Protein 1SJY (pdb70)

Foldseek 3Di:
DPDDDDDDDAPWEKEAEQEAEPQLWTKWFFWPDPVDGGFIETQMGTDPVPHDRVVRHQVSNCQFWVFRKDFDAWQDWDWDADPVGHIYIYTYTYIYTDPDDDTDGDDDNTTNGMDTGGLAVVVVCVVVVRHVDCVSLVSSQVNCVVVVHDGRDD

CATH classification: 3.90.79.10

Structure (mmCIF, N/CA/C/O backbone):
data_1SJY
#
_entry.id   1SJY
#
_cell.length_a   53.210
_cell.length_b   53.210
_cell.length_c   122.516
_cell.angle_alpha   90.00
_cell.angle_beta   90.00
_cell.angle_gamma   90.00
#
_symmetry.space_group_name_H-M   'P 41 21 2'
#
loop_
_entity.id
_entity.type
_entity.pdbx_description
1 polymer 'MutT/nudix family protein'
2 water water
#
loop_
_atom_site.group_PDB
_atom_site.id
_atom_site.type_symbol
_atom_site.label_atom_id
_atom_site.label_alt_id
_atom_site.label_comp_id
_atom_site.label_asym_id
_atom_site.label_entity_id
_atom_site.label_seq_id
_atom_site.pdbx_PDB_ins_code
_atom_site.Cartn_x
_atom_site.Cartn_y
_atom_site.Cartn_z
_atom_site.occupancy
_atom_site.B_iso_or_equiv
_atom_site.auth_seq_id
_atom_site.auth_comp_id
_atom_site.auth_asym_id
_atom_site.auth_atom_id
_atom_site.pdbx_PDB_model_num
ATOM 1 N N . GLU A 1 2 ? -3.648 -20.165 38.073 1.00 38.65 2 GLU A N 1
ATOM 2 C CA . GLU A 1 2 ? -2.199 -19.816 38.074 1.00 37.65 2 GLU A CA 1
ATOM 3 C C . GLU A 1 2 ? -1.507 -20.483 39.264 1.00 36.64 2 GLU A C 1
ATOM 4 O O . GLU A 1 2 ? -0.495 -19.992 39.763 1.00 37.07 2 GLU A O 1
ATOM 10 N N . HIS A 1 3 ? -2.061 -21.604 39.721 1.00 34.19 3 HIS A N 1
ATOM 11 C CA . HIS A 1 3 ? -1.479 -22.326 40.847 1.00 31.41 3 HIS A CA 1
ATOM 12 C C . HIS A 1 3 ? -0.309 -23.195 40.396 1.00 28.88 3 HIS A C 1
ATOM 13 O O . HIS A 1 3 ? 0.299 -23.903 41.198 1.00 27.93 3 HIS A O 1
ATOM 20 N N . ASP A 1 4 ? -0.002 -23.136 39.102 1.00 26.70 4 ASP A N 1
ATOM 21 C CA . ASP A 1 4 ? 1.112 -23.894 38.542 1.00 24.83 4 ASP A CA 1
ATOM 22 C C . ASP A 1 4 ? 2.392 -23.175 38.951 1.00 22.70 4 ASP A C 1
A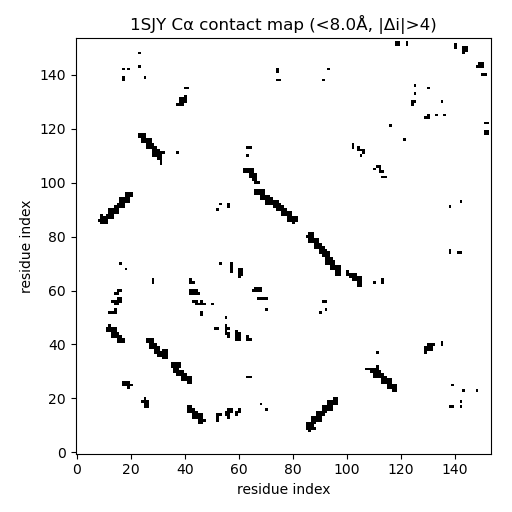TOM 23 O O . ASP A 1 4 ? 2.547 -21.980 38.701 1.00 22.02 4 ASP A O 1
ATOM 28 N N . GLU A 1 5 ? 3.306 -23.899 39.586 1.00 20.41 5 GLU A N 1
ATOM 29 C CA . GLU A 1 5 ? 4.551 -23.301 40.041 1.00 19.18 5 GLU A CA 1
ATOM 30 C C . GLU A 1 5 ? 5.460 -22.805 38.925 1.00 17.14 5 GLU A C 1
ATOM 31 O O . GLU A 1 5 ? 5.561 -23.409 37.857 1.00 16.14 5 GLU A O 1
ATOM 37 N N . ARG A 1 6 ? 6.113 -21.681 39.189 1.00 15.31 6 ARG A N 1
ATOM 38 C CA . ARG A 1 6 ? 7.060 -21.095 38.254 1.00 15.16 6 ARG A CA 1
ATOM 39 C C . ARG A 1 6 ? 8.066 -20.317 39.086 1.00 14.64 6 ARG A C 1
ATOM 40 O O . ARG A 1 6 ? 7.768 -19.901 40.206 1.00 16.26 6 ARG A O 1
ATOM 48 N N . THR A 1 7 ? 9.271 -20.152 38.559 1.00 11.55 7 THR A N 1
ATOM 49 C CA . THR A 1 7 ? 10.292 -19.407 39.275 1.00 12.10 7 THR A CA 1
ATOM 50 C C . THR A 1 7 ? 10.265 -17.965 38.804 1.00 11.43 7 THR A C 1
ATOM 51 O O . THR A 1 7 ? 9.639 -17.636 37.794 1.00 12.07 7 THR A O 1
ATOM 55 N N . HIS A 1 8 ? 10.944 -17.102 39.544 1.00 10.69 8 HIS A N 1
ATOM 56 C CA . HIS A 1 8 ? 11.014 -15.687 39.217 1.00 10.12 8 HIS A CA 1
ATOM 57 C C . HIS A 1 8 ? 12.215 -15.444 38.308 1.00 11.10 8 HIS A C 1
ATOM 58 O O . HIS A 1 8 ? 13.283 -16.023 38.507 1.00 10.60 8 HIS A O 1
ATOM 65 N N . VAL A 1 9 ? 12.035 -14.598 37.301 1.00 10.07 9 VAL A N 1
ATOM 66 C CA . VAL A 1 9 ? 13.121 -14.258 36.391 1.00 10.03 9 VAL A CA 1
ATOM 67 C C . VAL A 1 9 ? 13.355 -12.765 36.608 1.00 10.79 9 VAL A C 1
ATOM 68 O O . VAL A 1 9 ? 12.631 -11.921 36.073 1.00 11.67 9 VAL A O 1
ATOM 72 N N . PRO A 1 10 ? 14.365 -12.418 37.423 1.00 10.78 10 PRO A N 1
ATOM 73 C CA . PRO A 1 10 ? 14.633 -11.002 37.683 1.00 10.87 10 PRO A CA 1
ATOM 74 C C . PRO A 1 10 ? 14.962 -10.183 36.446 1.00 10.97 10 PRO A C 1
ATOM 75 O O . PRO A 1 10 ? 15.770 -10.591 35.619 1.00 12.68 10 PRO A O 1
ATOM 79 N N . VAL A 1 11 ? 14.325 -9.023 36.338 1.00 11.07 11 VAL A N 1
ATOM 80 C CA . VAL A 1 11 ? 14.565 -8.099 35.235 1.00 11.75 11 VAL A CA 1
ATOM 81 C C . VAL A 1 11 ? 15.219 -6.886 35.883 1.00 11.44 11 VAL A C 1
ATOM 82 O O . VAL A 1 11 ? 14.579 -6.137 36.624 1.00 12.75 11 VAL A O 1
ATOM 86 N N . GLU A 1 12 ? 16.504 -6.709 35.608 1.00 11.70 12 GLU A N 1
ATOM 87 C CA . GLU A 1 12 ? 17.282 -5.633 36.206 1.00 12.47 12 GLU A CA 1
ATOM 88 C C . GLU A 1 12 ? 17.005 -4.235 35.683 1.00 12.41 12 GLU A C 1
ATOM 89 O O . GLU A 1 12 ? 17.065 -3.262 36.440 1.00 15.31 12 GLU A O 1
ATOM 95 N N . LEU A 1 13 ? 16.703 -4.132 34.397 1.00 11.52 13 LEU A N 1
ATOM 96 C CA . LEU A 1 13 ? 16.447 -2.836 33.791 1.00 10.63 13 LEU A CA 1
ATOM 97 C C . LEU A 1 13 ? 15.082 -2.745 33.142 1.00 10.50 13 LEU A C 1
ATOM 98 O O . LEU A 1 13 ? 14.587 -3.710 32.569 1.00 10.60 13 LEU A O 1
ATOM 103 N N . ARG A 1 14 ? 14.484 -1.566 33.235 1.00 10.67 14 ARG A N 1
ATOM 104 C CA . ARG A 1 14 ? 13.198 -1.320 32.615 1.00 10.89 14 ARG A CA 1
ATOM 105 C C . ARG A 1 14 ? 13.274 0.006 31.879 1.00 10.83 14 ARG A C 1
ATOM 106 O O . ARG A 1 14 ? 13.865 0.970 32.368 1.00 11.69 14 ARG A O 1
ATOM 121 N N . ALA A 1 15 ? 12.702 0.038 30.684 1.00 11.27 15 ALA A N 1
ATOM 122 C CA . ALA A 1 15 ? 12.669 1.253 29.882 1.00 10.38 15 ALA A CA 1
ATOM 123 C C . ALA A 1 15 ? 11.221 1.502 29.512 1.00 9.46 15 ALA A C 1
ATOM 124 O O . ALA A 1 15 ? 10.422 0.566 29.430 1.00 10.14 15 ALA A O 1
ATOM 126 N N . ALA A 1 16 ? 10.876 2.764 29.293 1.00 9.74 16 ALA A N 1
ATOM 127 C CA . ALA A 1 16 ? 9.507 3.108 28.944 1.00 9.19 16 ALA A CA 1
ATOM 128 C C . ALA A 1 16 ? 9.505 4.198 27.896 1.00 10.06 16 ALA A C 1
ATOM 129 O O . ALA A 1 16 ? 10.236 5.181 28.008 1.00 11.35 16 ALA A O 1
ATOM 131 N N . GLY A 1 17 ? 8.675 4.018 26.879 1.00 10.34 17 GLY A N 1
ATOM 132 C CA . GLY A 1 17 ? 8.601 4.993 25.815 1.00 11.56 17 GLY A CA 1
ATOM 133 C C . GLY A 1 17 ? 7.220 5.100 25.216 1.00 10.84 17 GLY A C 1
ATOM 134 O O . GLY A 1 17 ? 6.278 4.429 25.642 1.00 9.90 17 GLY A O 1
ATOM 135 N N . VAL A 1 18 ? 7.101 5.940 24.197 1.00 10.33 18 VAL A N 1
ATOM 136 C CA . VAL A 1 18 ? 5.814 6.152 23.565 1.00 10.06 18 VAL A CA 1
ATOM 137 C C . VAL A 1 18 ? 5.818 6.162 22.052 1.00 9.86 18 VAL A C 1
ATOM 138 O O . VAL A 1 18 ? 6.816 6.506 21.412 1.00 10.97 18 VAL A O 1
ATOM 142 N N . VAL A 1 19 ? 4.717 5.751 21.499 1.00 10.72 19 VAL A N 1
ATOM 143 C CA . VAL A 1 19 ? 4.459 5.859 20.103 1.00 10.96 19 VAL A CA 1
ATOM 144 C C . VAL A 1 19 ? 3.522 7.066 20.126 1.00 11.03 19 VAL A C 1
ATOM 145 O O . VAL A 1 19 ? 2.353 6.953 20.458 1.00 10.95 19 VAL A O 1
ATOM 149 N N . LEU A 1 20 ? 4.070 8.230 19.820 1.00 12.41 20 LEU A N 1
ATOM 150 C CA . LEU A 1 20 ? 3.335 9.488 19.816 1.00 13.94 20 LEU A CA 1
ATOM 151 C C . LEU A 1 20 ? 2.925 9.859 18.399 1.00 13.57 20 LEU A C 1
ATOM 152 O O . LEU A 1 20 ? 3.778 10.098 17.545 1.00 12.56 20 LEU A O 1
ATOM 157 N N . LEU A 1 21 ? 1.621 9.909 18.154 1.00 13.68 21 LEU A N 1
ATOM 158 C CA . LEU A 1 21 ? 1.116 10.262 16.833 1.00 14.62 21 LEU A CA 1
ATOM 159 C C . LEU A 1 21 ? 0.426 11.616 16.863 1.00 14.73 21 LEU A C 1
ATOM 160 O O . LEU A 1 21 ? -0.235 11.959 17.847 1.00 16.17 21 LEU A O 1
ATOM 165 N N . ASN A 1 22 ? 0.589 12.393 15.795 1.00 14.16 22 ASN A N 1
ATOM 166 C CA . ASN A 1 22 ? -0.080 13.682 15.715 1.00 15.44 22 ASN A CA 1
ATOM 167 C C . ASN A 1 22 ? -1.413 13.444 15.014 1.00 16.57 22 ASN A C 1
ATOM 168 O O . ASN A 1 22 ? -1.784 12.298 14.768 1.00 17.17 22 ASN A O 1
ATOM 173 N N . GLU A 1 23 ? -2.129 14.515 14.690 1.00 18.60 23 GLU A N 1
ATOM 174 C CA . GLU A 1 23 ? -3.433 14.395 14.042 1.00 21.30 23 GLU A CA 1
ATOM 175 C C . GLU A 1 23 ? -3.435 13.731 12.665 1.00 20.15 23 GLU A C 1
ATOM 176 O O . GLU A 1 23 ? -4.473 13.248 12.211 1.00 22.06 23 GLU A O 1
ATOM 182 N N . ARG A 1 24 ? -2.283 13.703 12.002 1.00 17.81 24 ARG A N 1
ATOM 183 C CA . ARG A 1 24 ? -2.186 13.100 10.675 1.00 17.42 24 ARG A CA 1
ATOM 184 C C . ARG A 1 24 ? -1.679 11.662 10.720 1.00 16.32 24 ARG A C 1
ATOM 185 O O . ARG A 1 24 ? -1.587 10.992 9.689 1.00 19.02 24 ARG A O 1
ATOM 193 N N . GLY A 1 25 ? -1.341 11.189 11.912 1.00 15.23 25 GLY A N 1
ATOM 194 C CA . GLY A 1 25 ? -0.842 9.834 12.029 1.00 14.43 25 GLY A CA 1
ATOM 195 C C . GLY A 1 25 ? 0.664 9.746 11.858 1.00 12.38 25 GLY A C 1
ATOM 196 O O . GLY A 1 25 ? 1.200 8.650 11.695 1.00 12.49 25 GLY A O 1
ATOM 197 N N . ASP A 1 26 ? 1.342 10.893 11.863 1.00 11.31 26 ASP A N 1
ATOM 198 C CA . ASP A 1 26 ? 2.797 10.913 11.747 1.00 11.02 26 ASP A CA 1
ATOM 199 C C . ASP A 1 26 ? 3.339 10.469 13.102 1.00 11.46 26 ASP A C 1
ATOM 200 O O . ASP A 1 26 ? 2.717 10.723 14.138 1.00 11.60 26 ASP A O 1
ATOM 205 N N . ILE A 1 27 ? 4.502 9.829 13.104 1.00 10.40 27 ILE A N 1
ATOM 206 C CA . ILE A 1 27 ? 5.098 9.346 14.347 1.00 9.95 27 ILE A CA 1
ATOM 207 C C . ILE A 1 27 ? 6.304 10.171 14.781 1.00 9.56 27 ILE A C 1
ATOM 208 O O . ILE A 1 27 ? 7.122 10.590 13.957 1.00 10.37 27 ILE A O 1
ATOM 213 N N . LEU A 1 28 ? 6.405 10.404 16.084 1.00 9.73 28 LEU A N 1
ATOM 214 C CA . LEU A 1 28 ? 7.511 11.16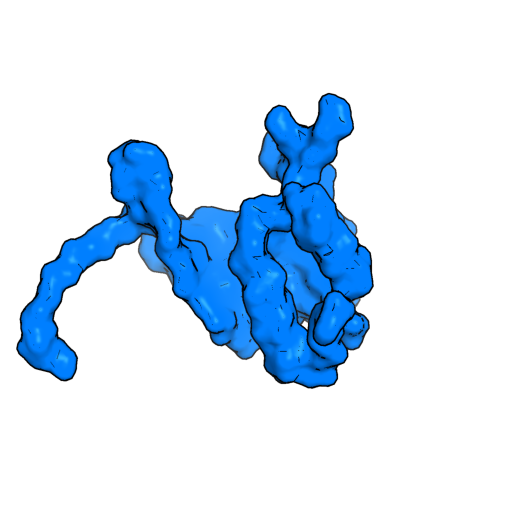3 16.647 1.00 11.43 28 LEU A CA 1
ATOM 215 C C . LEU A 1 28 ? 8.675 10.214 16.907 1.00 10.57 28 LEU A C 1
ATOM 216 O O . LEU A 1 28 ? 8.537 9.246 17.652 1.00 11.21 28 LEU A O 1
ATOM 221 N N . LEU A 1 29 ? 9.816 10.479 16.280 1.00 10.44 29 LEU A N 1
ATOM 222 C CA . LEU A 1 29 ? 10.997 9.643 16.459 1.00 10.88 29 LEU A CA 1
ATOM 223 C C . LEU A 1 29 ? 12.189 10.462 16.908 1.00 11.22 29 LEU A C 1
ATOM 224 O O . LEU A 1 29 ? 12.256 11.665 16.663 1.00 12.51 29 LEU A O 1
ATOM 229 N N . VAL A 1 30 ? 13.128 9.794 17.566 1.00 11.05 30 VAL A N 1
ATOM 230 C CA . VAL A 1 30 ? 14.345 10.421 18.066 1.00 10.85 30 VAL A CA 1
ATOM 231 C C . VAL A 1 30 ? 15.518 9.798 17.313 1.00 10.66 30 VAL A C 1
ATOM 232 O O . VAL A 1 30 ? 15.548 8.580 17.111 1.00 12.06 30 VAL A O 1
ATOM 236 N N . GLN A 1 31 ? 16.476 10.620 16.897 1.00 10.87 31 GLN A N 1
ATOM 237 C CA . GLN A 1 31 ? 17.634 10.124 16.164 1.00 10.83 31 GLN A CA 1
ATOM 238 C C . GLN A 1 31 ? 18.902 10.126 17.008 1.00 11.70 31 GLN A C 1
ATOM 239 O O . GLN A 1 31 ? 19.189 11.090 17.725 1.00 12.26 31 GLN A O 1
ATOM 245 N N . GLU A 1 32 ? 19.658 9.037 16.909 1.00 12.42 32 GLU A N 1
ATOM 246 C CA . GLU A 1 32 ? 20.916 8.885 17.633 1.00 13.39 32 GLU A CA 1
ATOM 247 C C . GLU A 1 32 ? 21.954 9.810 17.009 1.00 15.03 32 GLU A C 1
ATOM 248 O O . GLU A 1 32 ? 21.811 10.233 15.861 1.00 15.39 32 GLU A O 1
ATOM 254 N N . LYS A 1 33 ? 22.999 10.122 17.766 1.00 17.98 33 LYS A N 1
ATOM 255 C CA . LYS A 1 33 ? 24.050 10.995 17.266 1.00 21.24 33 LYS A CA 1
ATOM 256 C C . LYS A 1 33 ? 25.189 10.168 16.683 1.00 22.30 33 LYS A C 1
ATOM 257 O O . LYS A 1 33 ? 26.103 9.756 17.400 1.00 25.49 33 LYS A O 1
ATOM 263 N N . GLY A 1 34 ? 25.120 9.922 15.379 1.00 23.68 34 GLY A N 1
ATOM 264 C CA . GLY A 1 34 ? 26.147 9.142 14.713 1.00 25.93 34 GLY A CA 1
ATOM 265 C C . GLY A 1 34 ? 26.066 7.663 15.038 1.00 27.62 34 GLY A C 1
ATOM 266 O O . GLY A 1 34 ? 25.160 7.222 15.746 1.00 26.86 34 GLY A O 1
ATOM 267 N N . ILE A 1 35 ? 27.018 6.896 14.516 1.00 29.28 35 ILE A N 1
ATOM 268 C CA . ILE A 1 35 ? 27.065 5.457 14.752 1.00 30.32 35 ILE A CA 1
ATOM 269 C C . ILE A 1 35 ? 28.399 5.060 15.379 1.00 31.42 35 ILE A C 1
ATOM 270 O O . ILE A 1 35 ? 29.412 5.732 15.183 1.00 32.18 35 ILE A O 1
ATOM 275 N N . GLU A 1 40 ? 30.361 8.557 8.078 1.00 34.69 40 GLU A N 1
ATOM 276 C CA . GLU A 1 40 ? 29.501 9.083 7.023 1.00 34.67 40 GLU A CA 1
ATOM 277 C C . GLU A 1 40 ? 28.062 8.600 7.167 1.00 33.28 40 GLU A C 1
ATOM 278 O O . GLU A 1 40 ? 27.181 9.004 6.406 1.00 32.30 40 GLU A O 1
ATOM 284 N N . LYS A 1 41 ? 27.832 7.740 8.154 1.00 31.92 41 LYS A N 1
ATOM 285 C CA . LYS A 1 41 ? 26.507 7.190 8.416 1.00 29.94 41 LYS A CA 1
ATOM 286 C C . LYS A 1 41 ? 25.761 7.977 9.491 1.00 27.10 41 LYS A C 1
ATOM 287 O O . LYS A 1 41 ? 26.326 8.329 10.527 1.00 25.71 41 LYS A O 1
ATOM 293 N N . ALA A 1 42 ? 24.486 8.249 9.236 1.00 25.12 42 ALA A N 1
ATOM 294 C CA . ALA A 1 42 ? 23.656 8.985 10.180 1.00 22.43 42 ALA A CA 1
ATOM 295 C C . ALA A 1 42 ? 23.175 8.049 11.285 1.00 20.39 42 ALA A C 1
ATOM 296 O O . ALA A 1 42 ? 23.108 6.834 11.098 1.00 20.60 42 ALA A O 1
ATOM 298 N N . GLY A 1 43 ? 22.852 8.617 12.441 1.00 17.67 43 GLY A N 1
ATOM 299 C CA . GLY A 1 43 ? 22.373 7.801 13.541 1.00 15.76 43 GLY A CA 1
ATOM 300 C C . GLY A 1 43 ? 21.019 7.200 13.210 1.00 14.15 43 GLY A C 1
ATOM 301 O O . GLY A 1 43 ? 20.286 7.736 12.378 1.00 13.48 43 GLY A O 1
ATOM 302 N N . LEU A 1 44 ? 20.685 6.084 13.849 1.00 13.36 44 LEU A N 1
ATOM 303 C CA . LEU A 1 44 ? 19.405 5.437 13.602 1.00 12.76 44 LEU A CA 1
ATOM 304 C C . LEU A 1 44 ? 18.291 6.090 14.406 1.00 12.51 44 LEU A C 1
ATOM 305 O O . LEU A 1 44 ? 18.549 6.882 15.318 1.00 13.12 44 LEU A O 1
ATOM 310 N N . TRP A 1 45 ? 17.053 5.749 14.062 1.00 11.44 45 TRP A N 1
ATOM 311 C CA . TRP A 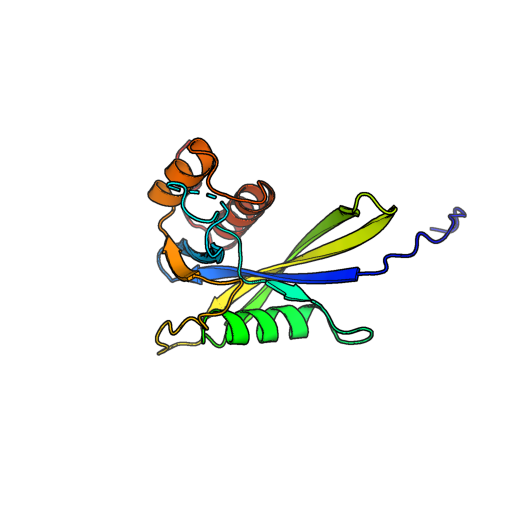1 45 ? 15.883 6.324 14.710 1.00 11.85 45 TRP A CA 1
ATOM 312 C C . TRP A 1 45 ? 15.156 5.363 15.638 1.00 11.33 45 TRP A C 1
ATOM 313 O O . TRP A 1 45 ? 15.092 4.161 15.384 1.00 12.49 45 TRP A O 1
ATOM 324 N N . HIS A 1 46 ? 14.597 5.907 16.713 1.00 11.67 46 HIS A N 1
ATOM 325 C CA . HIS A 1 46 ? 13.858 5.105 17.681 1.00 12.01 46 HIS A CA 1
ATOM 326 C C . HIS A 1 46 ? 12.781 5.956 18.340 1.00 11.77 46 HIS A C 1
ATOM 327 O O . HIS A 1 46 ? 12.739 7.173 18.153 1.00 12.14 46 HIS A O 1
ATOM 334 N N . ILE A 1 47 ? 11.891 5.328 19.095 1.00 11.77 47 ILE A N 1
ATOM 335 C CA . ILE A 1 47 ? 10.833 6.086 19.755 1.00 11.85 47 ILE A CA 1
ATOM 336 C C . ILE A 1 47 ? 11.387 6.802 20.983 1.00 10.95 47 ILE A C 1
ATOM 337 O O . ILE A 1 47 ? 12.444 6.441 21.498 1.00 11.01 47 ILE A O 1
ATOM 342 N N . PRO A 1 48 ? 10.700 7.861 21.439 1.00 11.46 48 PRO A N 1
ATOM 343 C CA . PRO A 1 48 ? 11.171 8.578 22.628 1.00 12.43 48 PRO A CA 1
ATOM 344 C C . PRO A 1 48 ? 11.029 7.552 23.745 1.00 12.79 48 PRO A C 1
ATOM 345 O O . PRO A 1 48 ? 9.947 6.986 23.930 1.00 13.09 48 PRO A O 1
ATOM 349 N N . SER A 1 49 ? 12.108 7.309 24.477 1.00 12.92 49 SER A N 1
ATOM 350 C CA . SER A 1 49 ? 12.092 6.311 25.536 1.00 13.60 49 SER A CA 1
ATOM 351 C C . SER A 1 49 ? 13.289 6.501 26.445 1.00 13.56 49 SER A C 1
ATOM 352 O O . SER A 1 49 ? 14.302 7.077 26.045 1.00 16.39 49 SER A O 1
ATOM 355 N N . GLY A 1 50 ? 13.167 6.016 27.674 1.00 11.98 50 GLY A N 1
ATOM 356 C CA . GLY A 1 50 ? 14.257 6.145 28.615 1.00 14.04 50 GLY A CA 1
ATOM 357 C C . GLY A 1 50 ? 14.125 5.184 29.772 1.00 13.28 50 GLY A C 1
ATOM 358 O O . GLY A 1 50 ? 13.151 4.438 29.881 1.00 12.17 50 GLY A O 1
ATOM 359 N N . ALA A 1 51 ? 15.112 5.220 30.654 1.00 14.22 51 ALA A N 1
ATOM 360 C CA . ALA A 1 51 ? 15.137 4.338 31.802 1.00 13.41 51 ALA A CA 1
ATOM 361 C C . ALA A 1 51 ? 14.072 4.641 32.843 1.00 14.70 51 ALA A C 1
ATOM 362 O O . ALA A 1 51 ? 13.787 5.801 33.152 1.00 14.91 51 ALA A O 1
ATOM 364 N N . VAL A 1 52 ? 13.472 3.579 33.366 1.00 13.46 52 VAL A N 1
ATOM 365 C CA . VAL A 1 52 ? 12.481 3.689 34.420 1.00 14.08 52 VAL A CA 1
ATOM 366 C C . VAL A 1 52 ? 13.311 3.575 35.692 1.00 15.67 52 VAL A C 1
ATOM 367 O O . VAL A 1 52 ? 14.032 2.593 35.871 1.00 16.70 52 VAL A O 1
ATOM 371 N N . GLU A 1 53 ? 13.242 4.575 36.563 1.00 15.53 53 GLU A N 1
ATOM 372 C CA . GLU A 1 53 ? 14.007 4.506 37.800 1.00 17.46 53 GLU A CA 1
ATOM 373 C C . GLU A 1 53 ? 13.490 3.331 38.618 1.00 17.61 53 GLU A C 1
ATOM 374 O O . GLU A 1 53 ? 12.317 2.966 38.525 1.00 16.58 53 GLU A O 1
ATOM 380 N N . ASP A 1 54 ? 14.364 2.727 39.413 1.00 18.82 54 ASP A N 1
ATOM 381 C CA . ASP A 1 54 ? 13.949 1.592 40.220 1.00 18.52 54 ASP A CA 1
ATOM 382 C C . ASP A 1 54 ? 12.819 2.016 41.149 1.00 19.34 54 ASP A C 1
ATOM 383 O O . ASP A 1 54 ? 12.960 2.961 41.928 1.00 19.82 54 ASP A O 1
ATOM 388 N N . GLY A 1 55 ? 11.688 1.327 41.046 1.00 19.96 55 GLY A N 1
ATOM 389 C CA . GLY A 1 55 ? 10.553 1.647 41.888 1.00 20.67 55 GLY A CA 1
ATOM 390 C C . GLY A 1 55 ? 9.557 2.642 41.319 1.00 21.18 55 GLY A C 1
ATOM 391 O O . GLY A 1 55 ? 8.434 2.733 41.819 1.00 23.36 55 GLY A O 1
ATOM 392 N N . GLU A 1 56 ? 9.933 3.393 40.287 1.00 20.92 56 GLU A N 1
ATOM 393 C CA . GLU A 1 56 ? 8.987 4.356 39.738 1.00 20.61 56 GLU A CA 1
ATOM 394 C C . GLU A 1 56 ? 8.050 3.734 38.714 1.00 17.59 56 GLU A C 1
ATOM 395 O O . GLU A 1 56 ? 8.393 2.768 38.034 1.00 18.43 56 GLU A O 1
ATOM 401 N N . ASN A 1 57 ? 6.854 4.299 38.624 1.00 16.64 57 ASN A N 1
ATOM 402 C CA . ASN A 1 57 ? 5.835 3.811 37.709 1.00 14.89 57 ASN A CA 1
ATOM 403 C C . ASN A 1 57 ? 6.289 3.944 36.257 1.00 15.02 57 ASN A C 1
ATOM 404 O O . ASN A 1 57 ? 6.625 5.034 35.799 1.00 15.07 57 ASN A O 1
ATOM 409 N N . PRO A 1 58 ? 6.310 2.826 35.513 1.00 14.07 58 PRO A N 1
ATOM 410 C CA . PRO A 1 58 ? 6.733 2.837 34.108 1.00 12.81 58 PRO A CA 1
ATOM 411 C C . PRO A 1 58 ? 5.925 3.768 33.212 1.00 12.31 58 PRO A C 1
ATOM 412 O O . PRO A 1 58 ? 6.473 4.382 32.297 1.00 12.38 58 PRO A O 1
ATOM 416 N N . GLN A 1 59 ? 4.623 3.858 33.454 1.00 11.73 59 GLN A N 1
ATOM 417 C CA . GLN A 1 59 ? 3.788 4.737 32.647 1.00 11.32 59 GLN A CA 1
ATOM 418 C C . GLN A 1 59 ? 4.222 6.191 32.846 1.00 12.06 59 GLN A C 1
ATOM 419 O O . GLN A 1 59 ? 4.364 6.947 31.880 1.00 12.14 59 GLN A O 1
ATOM 425 N N . ASP A 1 60 ? 4.449 6.582 34.096 1.00 12.53 60 ASP A N 1
ATOM 426 C CA . ASP A 1 60 ? 4.889 7.943 34.378 1.00 12.50 60 ASP A CA 1
ATOM 427 C C . ASP A 1 60 ? 6.259 8.190 33.747 1.00 13.10 60 ASP A C 1
ATOM 428 O O . ASP A 1 60 ? 6.533 9.283 33.240 1.00 13.64 60 ASP A O 1
ATOM 433 N N . ALA A 1 61 ? 7.119 7.175 33.776 1.00 12.43 61 ALA A N 1
ATOM 434 C CA . ALA A 1 61 ? 8.454 7.288 33.198 1.00 12.23 61 ALA A CA 1
ATOM 435 C C . ALA A 1 61 ? 8.392 7.547 31.694 1.00 11.54 61 ALA A C 1
ATOM 436 O O . ALA A 1 61 ? 9.178 8.326 31.156 1.00 12.35 61 ALA A O 1
ATOM 438 N N . ALA A 1 62 ? 7.460 6.888 31.013 1.00 10.70 62 ALA A N 1
ATOM 439 C CA . ALA A 1 62 ? 7.316 7.063 29.573 1.00 11.90 62 ALA A CA 1
ATOM 440 C C . ALA A 1 62 ? 6.988 8.519 29.265 1.00 12.40 62 ALA A C 1
ATOM 441 O O . ALA A 1 62 ? 7.534 9.109 28.330 1.00 12.72 62 ALA A O 1
ATOM 443 N N . VAL A 1 63 ? 6.087 9.089 30.056 1.00 13.29 63 VAL A N 1
ATOM 444 C CA . VAL A 1 63 ? 5.684 10.478 29.884 1.00 14.20 63 VAL A CA 1
ATOM 445 C C . VAL A 1 63 ? 6.862 11.410 30.164 1.00 13.93 63 VAL A C 1
ATOM 446 O O . VAL A 1 63 ? 7.121 12.344 29.402 1.00 14.79 63 VAL A O 1
ATOM 450 N N . ARG A 1 64 ? 7.579 11.151 31.252 1.00 13.91 64 ARG A N 1
ATOM 451 C CA . ARG A 1 64 ? 8.726 11.974 31.621 1.00 14.50 64 ARG A CA 1
ATOM 452 C C . ARG A 1 64 ? 9.810 11.927 30.549 1.00 15.08 64 ARG A C 1
ATOM 453 O O . ARG A 1 64 ? 10.320 12.961 30.118 1.00 14.78 64 ARG A O 1
AT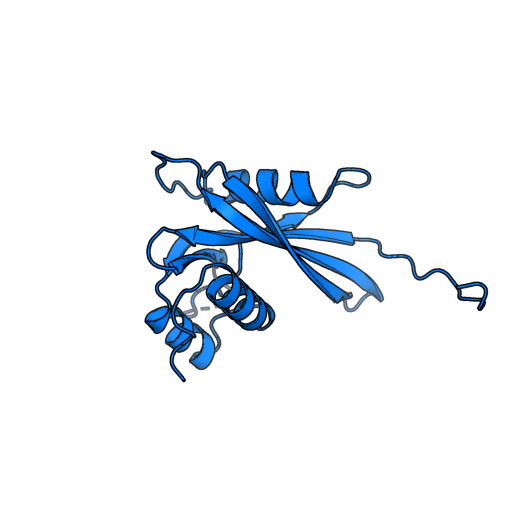OM 461 N N . GLU A 1 65 ? 10.170 10.719 30.130 1.00 14.59 65 GLU A N 1
ATOM 462 C CA . GLU A 1 65 ? 11.196 10.544 29.114 1.00 15.06 65 GLU A CA 1
ATOM 463 C C . GLU A 1 65 ? 10.837 11.232 27.803 1.00 14.30 65 GLU A C 1
ATOM 464 O O . GLU A 1 65 ? 11.691 11.853 27.167 1.00 15.25 65 GLU A O 1
ATOM 470 N N . ALA A 1 66 ? 9.577 11.124 27.394 1.00 13.33 66 ALA A N 1
ATOM 471 C CA . ALA A 1 66 ? 9.137 11.755 26.157 1.00 13.79 66 ALA A CA 1
ATOM 472 C C . ALA A 1 66 ? 9.385 13.257 26.217 1.00 15.14 66 ALA A C 1
ATOM 473 O O . ALA A 1 66 ? 9.865 13.855 25.253 1.00 15.34 66 ALA A O 1
ATOM 475 N N . CYS A 1 67 ? 9.061 13.863 27.353 1.00 15.79 67 CYS A N 1
ATOM 476 C CA . CYS A 1 67 ? 9.255 15.296 27.520 1.00 16.64 67 CYS A CA 1
ATOM 477 C C . CYS A 1 67 ? 10.739 15.657 27.545 1.00 17.10 67 CYS A C 1
ATOM 478 O O . CYS A 1 67 ? 11.163 16.630 26.920 1.00 16.88 67 CYS A O 1
ATOM 481 N N . GLU A 1 68 ? 11.530 14.871 28.264 1.00 16.11 68 GLU A N 1
ATOM 482 C CA . GLU A 1 68 ? 12.962 15.126 28.353 1.00 17.12 68 GLU A CA 1
ATOM 483 C C . GLU A 1 68 ? 13.665 15.094 27.000 1.00 17.15 68 GLU A C 1
ATOM 484 O O . GLU A 1 68 ? 14.534 15.922 26.727 1.00 18.83 68 GLU A O 1
ATOM 490 N N . GLU A 1 69 ? 13.288 14.146 26.150 1.00 15.38 69 GLU A N 1
ATOM 491 C CA . GLU A 1 69 ? 13.930 14.008 24.848 1.00 14.95 69 GLU A CA 1
ATOM 492 C C . GLU A 1 69 ? 13.385 14.894 23.730 1.00 15.03 69 GLU A C 1
ATOM 493 O O . GLU A 1 69 ? 14.144 15.327 22.862 1.00 16.12 69 GLU A O 1
ATOM 499 N N . THR A 1 70 ? 12.085 15.174 23.753 1.00 14.52 70 THR A N 1
ATOM 500 C CA . THR A 1 70 ? 11.461 15.956 22.687 1.00 14.81 70 THR A CA 1
ATOM 501 C C . THR A 1 70 ? 10.948 17.341 23.064 1.00 14.42 70 THR A C 1
ATOM 502 O O . THR A 1 70 ? 10.665 18.155 22.181 1.00 14.97 70 THR A O 1
ATOM 506 N N . GLY A 1 71 ? 10.818 17.597 24.362 1.00 15.55 71 GLY A N 1
ATOM 507 C CA . GLY A 1 71 ? 10.311 18.878 24.823 1.00 16.77 71 GLY A CA 1
ATOM 508 C C . GLY A 1 71 ? 8.790 18.916 24.823 1.00 16.93 71 GLY A C 1
ATOM 509 O O . GLY A 1 71 ? 8.178 19.938 25.149 1.00 18.96 71 GLY A O 1
ATOM 510 N N . LEU A 1 72 ? 8.169 17.796 24.465 1.00 16.14 72 LEU A N 1
ATOM 511 C CA . LEU A 1 72 ? 6.715 17.723 24.417 1.00 15.47 72 LEU A CA 1
ATOM 512 C C . LEU A 1 72 ? 6.079 17.045 25.620 1.00 16.22 72 LEU A C 1
ATOM 513 O O . LEU A 1 72 ? 6.538 15.993 26.072 1.00 17.02 72 LEU A O 1
ATOM 518 N N . ARG A 1 73 ? 5.021 17.660 26.138 1.00 15.59 73 ARG A N 1
ATOM 519 C CA . ARG A 1 73 ? 4.269 17.087 27.245 1.00 16.72 73 ARG A CA 1
ATOM 520 C C . ARG A 1 73 ? 3.285 16.158 26.538 1.00 15.58 73 ARG A C 1
ATOM 521 O O . ARG A 1 73 ? 2.570 16.579 25.622 1.00 16.00 73 ARG A O 1
ATOM 529 N N . VAL A 1 74 ? 3.257 14.891 26.935 1.00 15.10 74 VAL A N 1
ATOM 530 C CA . VAL A 1 74 ? 2.366 13.942 26.284 1.00 15.65 74 VAL A CA 1
ATOM 531 C C . VAL A 1 74 ? 1.421 13.260 27.257 1.00 15.08 74 VAL A C 1
ATOM 532 O O . VAL A 1 74 ? 1.699 13.174 28.454 1.00 16.37 74 VAL A O 1
ATOM 536 N N . ARG A 1 75 ? 0.299 12.784 26.729 1.00 15.85 75 ARG A N 1
ATOM 537 C CA . ARG A 1 75 ? -0.700 12.096 27.533 1.00 17.79 75 ARG A CA 1
ATOM 538 C C . ARG A 1 75 ? -0.743 10.631 27.121 1.00 17.20 75 ARG A C 1
ATOM 539 O O . ARG A 1 75 ? -0.927 10.320 25.945 1.00 19.11 75 ARG A O 1
ATOM 547 N N . PRO A 1 76 ? -0.555 9.710 28.080 1.00 17.64 76 PRO A N 1
ATOM 548 C CA . PRO A 1 76 ? -0.599 8.288 27.734 1.00 17.97 76 PRO A CA 1
ATOM 549 C C . PRO A 1 76 ? -2.051 7.939 27.426 1.00 18.53 76 PRO A C 1
ATOM 550 O O . PRO A 1 76 ? -2.951 8.265 28.201 1.00 19.92 76 PRO A O 1
ATOM 554 N N . VAL A 1 77 ? -2.278 7.294 26.290 1.00 17.43 77 VAL A N 1
ATOM 555 C CA . VAL A 1 77 ? -3.627 6.940 25.873 1.00 17.86 77 VAL A CA 1
ATOM 556 C C . VAL A 1 77 ? -3.963 5.474 26.116 1.00 16.64 77 VAL A C 1
ATOM 557 O O . VAL A 1 77 ? -5.055 5.148 26.580 1.00 17.95 77 VAL A O 1
ATOM 561 N N . LYS A 1 78 ? -3.021 4.591 25.807 1.00 14.50 78 LYS A N 1
ATOM 562 C CA . LYS A 1 78 ? -3.248 3.166 25.976 1.00 14.35 78 LYS A CA 1
ATOM 563 C C . LYS A 1 78 ? -1.934 2.404 25.926 1.00 13.63 78 LYS A C 1
ATOM 564 O O . LYS A 1 78 ? -1.036 2.749 25.160 1.00 14.06 78 LYS A O 1
ATOM 570 N N . PHE A 1 79 ? -1.821 1.376 26.757 1.00 12.80 79 PHE A N 1
ATOM 571 C CA . PHE A 1 79 ? -0.626 0.543 26.787 1.00 11.67 79 PHE A CA 1
ATOM 572 C C . PHE A 1 79 ? -0.656 -0.318 25.532 1.00 12.69 79 PHE A C 1
ATOM 573 O O . PHE A 1 79 ? -1.691 -0.906 25.211 1.00 14.86 79 PHE A O 1
ATOM 581 N N . LEU A 1 80 ? 0.465 -0.394 24.823 1.00 11.77 80 LEU A N 1
ATOM 582 C CA . LEU A 1 80 ? 0.528 -1.205 23.616 1.00 11.96 80 LEU A CA 1
ATOM 583 C C . LEU A 1 80 ? 1.214 -2.544 23.862 1.00 11.65 80 LEU A C 1
ATOM 584 O O . LEU A 1 80 ? 0.767 -3.574 23.361 1.00 13.90 80 LEU A O 1
ATOM 589 N N . GLY A 1 81 ? 2.295 -2.538 24.632 1.00 10.06 81 GLY A N 1
ATOM 590 C CA . GLY A 1 81 ? 2.980 -3.78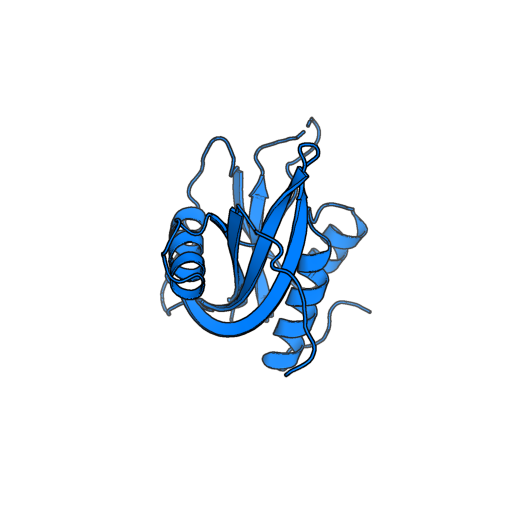6 24.902 1.00 10.60 81 GLY A CA 1
ATOM 591 C C . GLY A 1 81 ? 4.345 -3.608 25.522 1.00 10.13 81 GLY A C 1
ATOM 592 O O . GLY A 1 81 ? 4.834 -2.494 25.673 1.00 10.58 81 GLY A O 1
ATOM 593 N N . ALA A 1 82 ? 4.950 -4.729 25.892 1.00 11.19 82 ALA A N 1
ATOM 594 C CA . ALA A 1 82 ? 6.275 -4.741 26.487 1.00 11.78 82 ALA A CA 1
ATOM 595 C C . ALA A 1 82 ? 7.009 -5.940 25.906 1.00 13.27 82 ALA A C 1
ATOM 596 O O . ALA A 1 82 ? 6.396 -6.964 25.598 1.00 14.35 82 ALA A O 1
ATOM 598 N N . TYR A 1 83 ? 8.315 -5.803 25.718 1.00 11.74 83 TYR A N 1
ATOM 599 C CA . TYR A 1 83 ? 9.108 -6.905 25.191 1.00 11.76 83 TYR A CA 1
ATOM 600 C C . TYR A 1 83 ? 10.453 -6.959 25.898 1.00 10.83 83 TYR A C 1
ATOM 601 O O . TYR A 1 83 ? 10.929 -5.958 26.444 1.00 10.48 83 TYR A O 1
ATOM 610 N N . LEU A 1 84 ? 11.058 -8.137 25.860 1.00 10.64 84 LEU A N 1
ATOM 611 C CA . LEU A 1 84 ? 12.280 -8.426 26.587 1.00 10.19 84 LEU A CA 1
ATOM 612 C C . LEU A 1 84 ? 13.555 -8.632 25.786 1.00 9.53 84 LEU A C 1
ATOM 613 O O . LEU A 1 84 ? 13.571 -9.339 24.776 1.00 10.44 84 LEU A O 1
ATOM 618 N N . GLY A 1 85 ? 14.632 -8.023 26.272 1.00 9.60 85 GLY A N 1
ATOM 619 C CA . GLY A 1 85 ? 15.929 -8.139 25.630 1.00 10.27 85 GLY A CA 1
ATOM 620 C C . GLY A 1 85 ? 16.986 -8.522 26.647 1.00 10.94 85 GLY A C 1
ATOM 621 O O . GLY A 1 85 ? 16.786 -8.360 27.858 1.00 10.54 85 GLY A O 1
ATOM 622 N N . ARG A 1 86 ? 18.115 -9.031 26.166 1.00 10.63 86 ARG A N 1
ATOM 623 C CA . ARG A 1 86 ? 19.197 -9.435 27.052 1.00 9.36 86 ARG A CA 1
ATOM 624 C C . ARG A 1 86 ? 20.530 -8.935 26.526 1.00 10.90 86 ARG A C 1
ATOM 625 O O . ARG A 1 86 ? 20.903 -9.207 25.383 1.00 11.97 86 ARG A O 1
ATOM 633 N N . PHE A 1 87 ? 21.245 -8.191 27.358 1.00 10.94 87 PHE A N 1
ATOM 634 C CA . PHE A 1 87 ? 22.547 -7.677 26.966 1.00 11.52 87 PHE A CA 1
ATOM 635 C C . PHE A 1 87 ? 23.555 -8.830 27.009 1.00 11.53 87 PHE A C 1
ATOM 636 O O . PHE A 1 87 ? 23.288 -9.882 27.601 1.00 11.72 87 PHE A O 1
ATOM 644 N N . PRO A 1 88 ? 24.725 -8.654 26.374 1.00 13.20 88 PRO A N 1
ATOM 645 C CA . PRO A 1 88 ? 25.744 -9.709 26.360 1.00 14.72 88 PRO A CA 1
ATOM 646 C C . PRO A 1 88 ? 26.126 -10.236 27.739 1.00 15.45 88 PRO A C 1
ATOM 647 O O . PRO A 1 88 ? 26.432 -11.420 27.891 1.00 16.53 88 PRO A O 1
ATOM 651 N N . ASP A 1 89 ? 26.105 -9.365 28.744 1.00 14.46 89 ASP A N 1
ATOM 652 C CA . ASP A 1 89 ? 26.469 -9.776 30.094 1.00 15.28 89 ASP A CA 1
ATOM 653 C C . ASP A 1 89 ? 25.369 -10.525 30.841 1.00 14.49 89 ASP A C 1
ATOM 654 O O . ASP A 1 89 ? 25.556 -10.920 31.993 1.00 15.89 89 ASP A O 1
ATOM 659 N N . GLY A 1 90 ? 24.229 -10.725 30.184 1.00 12.37 90 GLY A N 1
ATOM 660 C CA . GLY A 1 90 ? 23.134 -11.450 30.808 1.00 12.80 90 GLY A CA 1
ATOM 661 C C . GLY A 1 90 ? 22.030 -10.591 31.395 1.00 10.47 90 GLY A C 1
ATOM 662 O O . GLY A 1 90 ? 20.975 -11.104 31.767 1.00 9.91 90 GLY A O 1
ATOM 663 N N . VAL A 1 91 ? 22.257 -9.285 31.478 1.00 10.44 91 VAL A N 1
ATOM 664 C CA . VAL A 1 91 ? 21.255 -8.382 32.037 1.00 10.47 91 VAL A CA 1
ATOM 665 C C . VAL A 1 91 ? 20.002 -8.310 31.170 1.00 10.09 91 VAL A C 1
ATOM 666 O O . VAL A 1 91 ? 20.091 -8.148 29.954 1.00 10.31 91 VAL A O 1
ATOM 670 N N . LEU A 1 92 ? 18.841 -8.434 31.805 1.00 9.40 92 LEU A N 1
ATOM 671 C CA . LEU A 1 92 ? 17.568 -8.354 31.103 1.00 10.26 92 LEU A CA 1
ATOM 672 C C . LEU A 1 92 ? 17.005 -6.940 31.161 1.00 10.20 92 LEU A C 1
ATOM 673 O O . LEU A 1 92 ? 17.114 -6.248 32.179 1.00 11.22 92 LEU A O 1
ATOM 678 N N . ILE A 1 93 ? 16.403 -6.513 30.058 1.00 9.99 93 ILE A N 1
ATOM 679 C CA . ILE A 1 93 ? 15.773 -5.204 30.000 1.00 10.48 93 ILE A CA 1
ATOM 680 C C . ILE A 1 93 ? 14.369 -5.364 29.425 1.00 9.52 93 ILE A C 1
ATOM 681 O O . ILE A 1 93 ? 14.176 -5.984 28.375 1.00 10.61 93 ILE A O 1
ATOM 686 N N . LEU A 1 94 ? 13.385 -4.829 30.142 1.00 8.96 94 LEU A N 1
ATOM 687 C CA . LEU A 1 94 ? 12.000 -4.903 29.698 1.00 9.03 94 LEU A CA 1
ATOM 688 C C . LEU A 1 94 ? 11.588 -3.520 29.211 1.00 9.05 94 LEU A C 1
ATOM 689 O O . LEU A 1 94 ? 11.563 -2.563 29.989 1.00 9.96 94 LEU A O 1
ATOM 694 N N . ARG A 1 95 ? 11.292 -3.426 27.917 1.00 10.12 95 ARG A N 1
ATOM 695 C CA . ARG A 1 95 ? 10.872 -2.171 27.299 1.00 10.14 95 ARG A CA 1
ATOM 696 C C . ARG A 1 95 ? 9.350 -2.094 27.245 1.00 10.53 95 ARG A C 1
ATOM 697 O O . ARG A 1 95 ? 8.691 -3.033 26.797 1.00 12.70 95 ARG A O 1
ATOM 705 N N . HIS A 1 96 ? 8.798 -0.974 27.709 1.00 9.47 96 HIS A N 1
ATOM 706 C CA . HIS A 1 96 ? 7.348 -0.759 27.740 1.00 9.57 96 HIS A CA 1
ATOM 707 C C . HIS A 1 96 ? 6.977 0.336 26.748 1.00 9.57 96 HIS A C 1
ATOM 708 O O . HIS A 1 96 ? 7.678 1.347 26.650 1.00 10.16 96 HIS A O 1
ATOM 715 N N . VAL A 1 97 ? 5.861 0.154 26.046 1.00 8.89 97 VAL A N 1
ATOM 716 C CA . VAL A 1 97 ? 5.421 1.118 25.047 1.00 9.87 97 VAL A CA 1
ATOM 717 C C . VAL A 1 97 ? 3.948 1.487 25.183 1.00 9.68 97 VAL A C 1
ATOM 718 O O . VAL A 1 97 ? 3.082 0.613 25.289 1.00 10.01 97 VAL A O 1
ATOM 722 N N . TRP A 1 98 ? 3.685 2.793 25.193 1.00 9.76 98 TRP A N 1
ATOM 723 C CA . TRP A 1 98 ? 2.331 3.338 25.267 1.00 10.24 98 TRP A CA 1
ATOM 724 C C . TRP A 1 98 ? 2.030 4.168 24.041 1.00 10.78 98 TRP A C 1
ATOM 725 O O . TRP A 1 98 ? 2.919 4.811 23.482 1.00 11.61 98 TRP A O 1
ATOM 736 N N . LEU A 1 99 ? 0.769 4.143 23.632 1.00 11.39 99 LEU A N 1
ATOM 737 C CA . LEU A 1 99 ? 0.302 4.988 22.548 1.00 11.60 99 LEU A CA 1
ATOM 738 C C . LEU A 1 99 ? 0.099 6.293 23.312 1.00 13.12 99 LEU A C 1
ATOM 739 O O . LEU A 1 99 ? -0.460 6.284 24.414 1.00 11.88 99 LEU A O 1
ATOM 744 N N . ALA A 1 100 ? 0.566 7.403 22.757 1.00 12.95 100 ALA A N 1
ATOM 745 C CA . ALA A 1 100 ? 0.418 8.685 23.428 1.00 13.61 100 ALA A CA 1
ATOM 746 C C . ALA A 1 100 ? 0.022 9.775 22.448 1.00 15.12 100 ALA A C 1
ATOM 747 O O . ALA A 1 100 ? 0.168 9.625 21.234 1.00 16.11 100 ALA A O 1
ATOM 749 N N . GLU A 1 101 ? -0.493 10.866 22.998 1.00 17.12 101 GLU A N 1
ATOM 750 C CA . GLU A 1 101 ? -0.906 12.013 22.207 1.00 18.64 101 GLU A CA 1
ATOM 751 C C . GLU A 1 101 ? -0.297 13.250 22.850 1.00 18.20 101 GLU A C 1
ATOM 752 O O . GLU A 1 101 ? -0.186 13.336 24.074 1.00 16.91 101 GLU A O 1
ATOM 758 N N . PRO A 1 102 ? 0.125 14.222 22.032 1.00 17.97 102 PRO A N 1
ATOM 759 C CA . PRO A 1 102 ? 0.719 15.429 22.605 1.00 18.61 102 PRO A CA 1
ATOM 760 C C . PRO A 1 102 ? -0.339 16.386 23.128 1.00 18.97 102 PRO A C 1
ATOM 761 O O . PRO A 1 102 ? -1.461 16.416 22.623 1.00 19.32 102 PRO A O 1
ATOM 765 N N . GLU A 1 103 ? 0.005 17.150 24.158 1.00 20.06 103 GLU A N 1
ATOM 766 C CA . GLU A 1 103 ? -0.933 18.132 24.673 1.00 21.52 103 GLU A CA 1
ATOM 767 C C . GLU A 1 103 ? -0.954 19.201 23.585 1.00 21.63 103 GLU A C 1
ATOM 768 O O . GLU A 1 103 ? 0.038 19.398 22.884 1.00 20.16 103 GLU A O 1
ATOM 774 N N . PRO A 1 104 ? -2.084 19.900 23.423 1.00 22.88 104 PRO A N 1
ATOM 775 C CA . PRO A 1 104 ? -2.213 20.942 22.401 1.00 23.41 104 PRO A CA 1
ATOM 776 C C . PRO A 1 104 ? -1.300 22.161 22.540 1.00 23.00 104 PRO A C 1
ATOM 777 O O . PRO A 1 104 ? -0.818 22.479 23.627 1.00 22.89 104 PRO A O 1
ATOM 781 N N . GLY A 1 105 ? -1.067 22.824 21.409 1.00 24.71 105 GLY A N 1
ATOM 782 C CA . GLY A 1 105 ? -0.250 24.025 21.374 1.00 25.62 105 GLY A CA 1
ATOM 783 C C . GLY A 1 105 ? 1.194 23.916 21.824 1.00 25.71 105 GLY A C 1
ATOM 784 O O . GLY A 1 105 ? 1.666 24.750 22.598 1.00 27.60 105 GLY A O 1
ATOM 785 N N . GLN A 1 106 ? 1.906 22.904 21.339 1.00 23.20 106 GLN A N 1
ATOM 786 C CA . GLN A 1 106 ? 3.303 22.731 21.715 1.00 21.24 106 GLN A CA 1
ATOM 787 C C . GLN A 1 106 ? 4.250 22.753 20.530 1.00 19.44 106 GLN A C 1
ATOM 788 O O . GLN A 1 106 ? 3.875 22.422 19.407 1.00 21.17 106 GLN A O 1
ATOM 794 N N . THR A 1 107 ? 5.491 23.136 20.806 1.00 19.21 107 THR A N 1
ATOM 795 C CA . THR A 1 107 ? 6.527 23.209 19.790 1.00 17.97 107 THR A CA 1
ATOM 796 C C . THR A 1 107 ? 7.596 22.161 20.068 1.00 16.11 107 THR A C 1
ATOM 797 O O . THR A 1 107 ? 8.065 22.029 21.193 1.00 15.75 107 THR A O 1
ATOM 801 N N . LEU A 1 108 ? 7.975 21.414 19.040 1.00 14.36 108 LEU A N 1
ATOM 802 C CA . LEU A 1 108 ? 9.006 20.399 19.185 1.00 14.01 108 LEU A CA 1
ATOM 803 C C . LEU A 1 108 ? 10.334 21.095 19.482 1.00 13.11 108 LEU A C 1
ATOM 804 O O . LEU A 1 108 ? 10.759 21.978 18.736 1.00 13.98 108 LEU A O 1
ATOM 809 N N . ALA A 1 109 ? 10.972 20.710 20.583 1.00 12.64 109 ALA A N 1
ATOM 810 C CA . ALA A 1 109 ? 12.250 21.289 20.992 1.00 12.32 109 ALA A CA 1
ATOM 811 C C . ALA A 1 109 ? 13.098 20.174 21.599 1.00 13.16 109 ALA A C 1
ATOM 812 O O . ALA A 1 109 ? 13.211 20.057 22.821 1.00 15.59 109 ALA A O 1
ATOM 814 N N . PRO A 1 110 ? 13.708 19.342 20.746 1.00 12.87 110 PRO A N 1
ATOM 815 C CA . PRO A 1 110 ? 14.546 18.219 21.186 1.00 14.32 110 PRO A CA 1
ATOM 816 C C . PRO A 1 110 ? 15.714 18.611 22.084 1.00 15.85 110 PRO A C 1
ATOM 817 O O . PRO A 1 110 ? 16.258 19.714 21.978 1.00 13.75 110 PRO A O 1
ATOM 821 N N . ALA A 1 111 ? 16.096 17.692 22.967 1.00 17.58 111 ALA A N 1
ATOM 822 C CA . ALA A 1 111 ? 17.214 17.911 23.876 1.00 19.79 111 ALA A CA 1
ATOM 823 C C . ALA A 1 111 ? 18.451 17.268 23.259 1.00 21.42 111 ALA A C 1
ATOM 824 O O . ALA A 1 111 ? 18.653 16.058 23.367 1.00 23.95 111 ALA A O 1
ATOM 826 N N . PHE A 1 112 ? 19.273 18.087 22.614 1.00 21.10 112 PHE A N 1
ATOM 827 C CA . PHE A 1 112 ? 20.485 17.620 21.952 1.00 21.17 112 PHE A CA 1
ATOM 828 C C . PHE A 1 112 ? 21.570 17.229 22.947 1.00 22.53 112 PHE A C 1
ATOM 829 O O . PHE A 1 112 ? 22.063 18.061 23.710 1.00 24.24 112 PHE A O 1
ATOM 837 N N . THR A 1 113 ? 21.938 15.953 22.925 1.00 22.12 113 THR A N 1
ATOM 838 C CA . THR A 1 113 ? 22.955 15.424 23.826 1.00 22.61 113 THR A CA 1
ATOM 839 C C . THR A 1 113 ? 23.928 14.544 23.056 1.00 23.50 113 THR A C 1
ATOM 840 O O . THR A 1 113 ? 23.873 14.466 21.830 1.00 24.00 113 THR A O 1
ATOM 844 N N . ASP A 1 114 ? 24.813 13.871 23.783 1.00 24.88 114 ASP A N 1
ATOM 845 C CA . ASP A 1 114 ? 25.785 12.989 23.153 1.00 26.58 114 ASP A CA 1
ATOM 846 C C . ASP A 1 114 ? 25.097 11.739 22.616 1.00 26.30 114 ASP A C 1
ATOM 847 O O . ASP A 1 114 ? 25.706 10.946 21.900 1.00 27.19 114 ASP A O 1
ATOM 852 N N . GLU A 1 115 ? 23.821 11.575 22.956 1.00 25.73 115 GLU A N 1
ATOM 853 C CA . GLU A 1 115 ? 23.048 10.416 22.517 1.00 24.92 115 GLU A CA 1
ATOM 854 C C . GLU A 1 115 ? 21.910 10.768 21.561 1.00 22.71 115 GLU A C 1
ATOM 855 O O . GLU A 1 115 ? 21.435 9.913 20.815 1.00 21.54 115 GLU A O 1
ATOM 861 N N . ILE A 1 116 ? 21.471 12.023 21.584 1.00 19.50 116 ILE A N 1
ATOM 862 C CA . ILE A 1 116 ? 20.376 12.462 20.726 1.00 17.74 116 ILE A CA 1
ATOM 863 C C . ILE A 1 116 ? 20.788 13.594 19.793 1.00 16.73 116 ILE A C 1
ATOM 864 O O . ILE A 1 116 ? 21.214 14.657 20.243 1.00 17.32 116 ILE A O 1
ATOM 869 N N . ALA A 1 117 ? 20.647 13.359 18.492 1.00 15.34 117 ALA A N 1
ATOM 870 C CA . ALA A 1 117 ? 20.996 14.353 17.483 1.00 15.35 117 ALA A CA 1
ATOM 871 C C . ALA A 1 117 ? 19.810 15.274 17.239 1.00 15.00 117 ALA A C 1
ATOM 872 O O . ALA A 1 117 ? 19.976 16.472 17.009 1.00 16.12 117 ALA A O 1
ATOM 874 N N . GLU A 1 118 ? 18.611 14.703 17.272 1.00 12.99 118 GLU A N 1
ATOM 875 C CA . GLU A 1 118 ? 17.388 15.470 17.092 1.00 15.21 118 GLU A CA 1
ATOM 876 C C . GLU A 1 118 ? 16.178 14.557 17.224 1.00 13.09 118 GLU A C 1
ATOM 877 O O . GLU A 1 118 ? 16.320 13.364 17.495 1.00 12.38 118 GLU A O 1
ATOM 883 N N . ALA A 1 119 ? 14.991 15.131 17.068 1.00 13.14 119 ALA A N 1
ATOM 884 C CA . ALA A 1 119 ? 13.751 14.376 17.152 1.00 12.27 119 ALA A CA 1
ATOM 885 C C . ALA A 1 119 ? 12.784 15.069 16.217 1.00 13.07 119 ALA A C 1
ATOM 886 O O . ALA A 1 119 ? 12.863 16.283 16.041 1.00 13.68 119 ALA A O 1
ATOM 888 N N . SER A 1 120 ? 11.879 14.312 15.608 1.00 11.93 120 SER A N 1
ATOM 889 C CA . SER A 1 120 ? 10.926 14.914 14.690 1.00 13.65 120 SER A CA 1
ATOM 890 C C . SER A 1 120 ? 9.805 13.975 14.302 1.00 12.32 120 SER A C 1
ATOM 891 O O . SER A 1 120 ? 9.867 12.774 14.547 1.00 12.15 120 SER A O 1
ATOM 894 N N . PHE A 1 121 ? 8.766 14.547 13.712 1.00 10.36 121 PHE A N 1
ATOM 895 C CA . PHE A 1 121 ? 7.630 13.786 13.231 1.00 10.43 121 PHE A CA 1
ATOM 896 C C . PHE A 1 121 ? 7.957 13.298 11.825 1.00 10.09 121 PHE A C 1
ATOM 897 O O . PHE A 1 121 ? 8.487 14.051 11.006 1.00 10.75 121 PHE A O 1
ATOM 905 N N . VAL A 1 122 ? 7.642 12.033 11.563 1.00 9.21 122 VAL A N 1
ATOM 906 C CA . VAL A 1 122 ? 7.896 11.402 10.273 1.00 10.06 122 VAL A CA 1
ATOM 907 C C . VAL A 1 122 ? 6.586 10.795 9.782 1.00 10.33 122 VAL A C 1
ATOM 908 O O . VAL A 1 122 ? 5.869 10.160 10.551 1.00 10.56 122 VAL A O 1
ATOM 912 N N . SER A 1 123 ? 6.267 10.997 8.508 1.00 9.97 123 SER A N 1
ATOM 913 C CA . SER A 1 123 ? 5.025 10.465 7.958 1.00 10.06 123 SER A CA 1
ATOM 914 C C . SER A 1 123 ? 5.063 8.953 7.788 1.00 10.92 123 SER A C 1
ATOM 915 O O . SER A 1 123 ? 6.130 8.338 7.788 1.00 10.54 123 SER A O 1
ATOM 918 N N . ARG A 1 124 ? 3.886 8.359 7.633 1.00 10.62 124 ARG A N 1
ATOM 919 C CA . ARG A 1 124 ? 3.782 6.922 7.430 1.00 11.28 124 ARG A CA 1
ATOM 920 C C . ARG A 1 124 ? 4.611 6.477 6.233 1.00 11.51 124 ARG A C 1
ATOM 921 O O . ARG A 1 124 ? 5.339 5.487 6.305 1.00 11.19 124 ARG A O 1
ATOM 936 N N . GLU A 1 125 ? 4.493 7.208 5.129 1.00 11.29 125 GLU A N 1
ATOM 937 C CA . GLU A 1 125 ? 5.216 6.870 3.912 1.00 10.57 125 GLU A CA 1
ATOM 938 C C . GLU A 1 125 ? 6.726 6.953 4.093 1.00 9.40 125 GLU A C 1
ATOM 939 O O . GLU A 1 125 ? 7.457 6.065 3.648 1.00 12.08 125 GLU A O 1
ATOM 945 N N . ASP A 1 126 ? 7.208 8.013 4.732 1.00 9.60 126 ASP A N 1
ATOM 946 C CA . ASP A 1 126 ? 8.643 8.127 4.932 1.00 9.71 126 ASP A CA 1
ATOM 947 C C . ASP A 1 126 ? 9.136 7.124 5.972 1.00 9.80 126 ASP A C 1
ATOM 948 O O . ASP A 1 126 ? 10.276 6.661 5.898 1.00 10.40 126 ASP A O 1
ATOM 953 N N . PHE A 1 127 ? 8.283 6.775 6.933 1.00 10.06 127 PHE A N 1
ATOM 954 C CA . PHE A 1 127 ? 8.673 5.783 7.932 1.00 9.27 127 PHE A CA 1
ATOM 955 C C . PHE A 1 127 ? 8.917 4.459 7.206 1.00 9.64 127 PHE A C 1
ATOM 956 O O . PHE A 1 127 ? 9.880 3.752 7.494 1.00 10.23 127 PHE A O 1
ATOM 964 N N . ALA A 1 128 ? 8.041 4.127 6.262 1.00 9.96 128 ALA A N 1
ATOM 965 C CA . ALA A 1 128 ? 8.191 2.892 5.502 1.00 11.09 128 ALA A CA 1
ATOM 966 C C . ALA A 1 128 ? 9.534 2.875 4.767 1.00 11.59 128 ALA A C 1
ATOM 967 O O . ALA A 1 128 ? 10.183 1.832 4.674 1.00 13.46 128 ALA A O 1
ATOM 969 N N . GLN A 1 129 ? 9.947 4.026 4.240 1.00 11.56 129 GLN A N 1
ATOM 970 C CA . GLN A 1 129 ? 11.231 4.126 3.549 1.00 12.27 129 GLN A CA 1
ATOM 971 C C . GLN A 1 129 ? 12.371 3.939 4.546 1.00 12.26 129 GLN A C 1
ATOM 972 O O . GLN A 1 129 ? 13.336 3.227 4.269 1.00 13.37 129 GLN A O 1
ATOM 978 N N . LEU A 1 130 ? 12.264 4.587 5.704 1.00 9.88 130 LEU A N 1
ATOM 979 C CA . LEU A 1 130 ? 13.294 4.460 6.733 1.00 10.48 130 LEU A CA 1
ATO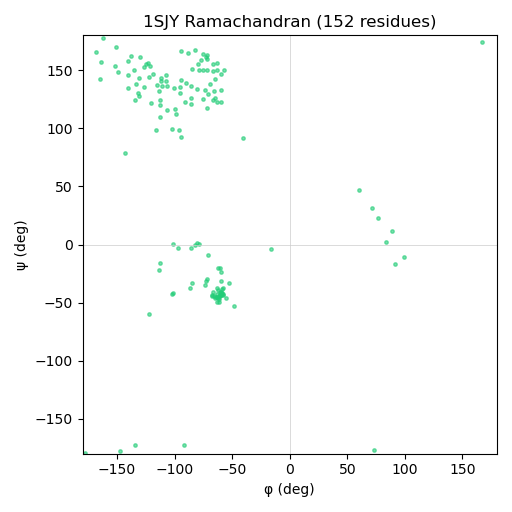M 980 C C . LEU A 1 130 ? 13.446 3.005 7.164 1.00 10.78 130 LEU A C 1
ATOM 981 O O . LEU A 1 130 ? 14.561 2.513 7.341 1.00 10.67 130 LEU A O 1
ATOM 986 N N . TYR A 1 131 ? 12.321 2.324 7.345 1.00 10.44 131 TYR A N 1
ATOM 987 C CA . TYR A 1 131 ? 12.347 0.931 7.765 1.00 10.11 131 TYR A CA 1
ATOM 988 C C . TYR A 1 131 ? 13.023 0.052 6.715 1.00 12.05 131 TYR A C 1
ATOM 989 O O . TYR A 1 131 ? 13.914 -0.741 7.035 1.00 12.15 131 TYR A O 1
ATOM 998 N N . ALA A 1 132 ? 12.601 0.195 5.462 1.00 12.07 132 ALA A N 1
ATOM 999 C CA . ALA A 1 132 ? 13.175 -0.588 4.373 1.00 13.06 132 ALA A CA 1
ATOM 1000 C C . ALA A 1 132 ? 14.670 -0.313 4.253 1.00 12.20 132 ALA A C 1
ATOM 1001 O O . ALA A 1 132 ? 15.450 -1.190 3.880 1.00 14.66 132 ALA A O 1
ATOM 1003 N N . ALA A 1 133 ? 15.069 0.907 4.591 1.00 11.48 133 ALA A N 1
ATOM 1004 C CA . ALA A 1 133 ? 16.466 1.313 4.503 1.00 12.70 133 ALA A CA 1
ATOM 1005 C C . ALA A 1 133 ? 17.311 0.880 5.699 1.00 11.71 133 ALA A C 1
ATOM 1006 O O . ALA A 1 133 ? 18.511 1.154 5.743 1.00 13.07 133 ALA A O 1
ATOM 1008 N N . GLY A 1 134 ? 16.687 0.206 6.663 1.00 11.66 134 GLY A N 1
ATOM 1009 C CA . GLY A 1 134 ? 17.409 -0.249 7.844 1.00 12.04 134 GLY A CA 1
ATOM 1010 C C . GLY A 1 134 ? 17.801 0.882 8.779 1.00 11.11 134 GLY A C 1
ATOM 1011 O O . GLY A 1 134 ? 18.820 0.802 9.476 1.00 12.74 134 GLY A O 1
ATOM 1012 N N . GLN A 1 135 ? 16.983 1.929 8.820 1.00 11.66 135 GLN A N 1
ATOM 1013 C CA . GLN A 1 135 ? 17.282 3.079 9.660 1.00 11.32 135 GLN A CA 1
ATOM 1014 C C . GLN A 1 135 ? 16.504 3.127 10.972 1.00 11.00 135 GLN A C 1
ATOM 1015 O O . GLN A 1 135 ? 16.669 4.058 11.758 1.00 11.79 135 GLN A O 1
ATOM 1021 N N . ILE A 1 136 ? 15.658 2.130 11.209 1.00 10.59 136 ILE A N 1
ATOM 1022 C CA . ILE A 1 136 ? 14.891 2.069 12.449 1.00 10.67 136 ILE A CA 1
ATOM 1023 C C . ILE A 1 136 ? 15.648 1.093 13.360 1.00 10.79 136 ILE A C 1
ATOM 1024 O O . ILE A 1 136 ? 15.716 -0.101 13.080 1.00 12.06 136 ILE A O 1
ATOM 1029 N N . ARG A 1 137 ? 16.227 1.611 14.440 1.00 11.85 137 ARG A N 1
ATOM 1030 C CA . ARG A 1 137 ? 17.031 0.796 15.351 1.00 12.73 137 ARG A CA 1
ATOM 1031 C C . ARG A 1 137 ? 16.387 -0.511 15.798 1.00 12.73 137 ARG A C 1
ATOM 1032 O O . ARG A 1 137 ? 16.983 -1.584 15.670 1.00 13.11 137 ARG A O 1
ATOM 1040 N N . MET A 1 138 ? 15.172 -0.417 16.319 1.00 11.32 138 MET A N 1
ATOM 1041 C CA . MET A 1 138 ? 14.447 -1.587 16.798 1.00 12.43 138 MET A CA 1
ATOM 1042 C C . MET A 1 138 ? 13.248 -1.817 15.900 1.00 12.19 138 MET A C 1
ATOM 1043 O O . MET A 1 138 ? 12.383 -0.953 15.783 1.00 11.78 138 MET A O 1
ATOM 1048 N N . TYR A 1 139 ? 13.185 -2.980 15.261 1.00 11.18 139 TYR A N 1
ATOM 1049 C CA . TYR A 1 139 ? 12.076 -3.251 14.362 1.00 10.85 139 TYR A CA 1
ATOM 1050 C C . TYR A 1 139 ? 10.735 -3.218 15.083 1.00 10.20 139 TYR A C 1
ATOM 1051 O O . TYR A 1 139 ? 9.693 -3.045 14.453 1.00 11.99 139 TYR A O 1
ATOM 1060 N N . GLN A 1 140 ? 10.763 -3.371 16.406 1.00 11.03 140 GLN A N 1
ATOM 1061 C CA . GLN A 1 140 ? 9.533 -3.338 17.189 1.00 11.30 140 GLN A CA 1
ATOM 1062 C C . GLN A 1 140 ? 8.817 -1.999 17.009 1.00 11.38 140 GLN A C 1
ATOM 1063 O O . GLN A 1 140 ? 7.607 -1.899 17.208 1.00 12.80 140 GLN A O 1
ATOM 1069 N N . THR A 1 141 ? 9.570 -0.968 16.636 1.00 11.13 141 THR A N 1
ATOM 1070 C CA . THR A 1 141 ? 8.977 0.343 16.406 1.00 11.53 141 THR A CA 1
ATOM 1071 C C . THR A 1 141 ? 7.914 0.242 15.314 1.00 11.78 141 THR A C 1
ATOM 1072 O O . THR A 1 141 ? 6.843 0.839 15.421 1.00 11.30 141 THR A O 1
ATOM 1076 N N . LYS A 1 142 ? 8.203 -0.516 14.260 1.00 12.02 142 LYS A N 1
ATOM 1077 C CA . LYS A 1 142 ? 7.229 -0.662 13.186 1.00 12.77 142 LYS A CA 1
ATOM 1078 C C . LYS A 1 142 ? 5.997 -1.415 13.670 1.00 11.81 142 LYS A C 1
ATOM 1079 O O . LYS A 1 142 ? 4.872 -1.057 13.327 1.00 13.00 142 LYS A O 1
ATOM 1085 N N . LEU A 1 143 ? 6.213 -2.460 14.467 1.00 12.88 143 LEU A N 1
ATOM 1086 C CA . LEU A 1 143 ? 5.102 -3.246 14.984 1.00 13.44 143 LEU A CA 1
ATOM 1087 C C . LEU A 1 143 ? 4.177 -2.387 15.844 1.00 12.29 143 LEU A C 1
ATOM 1088 O O . LEU A 1 143 ? 2.956 -2.440 15.704 1.00 12.54 143 LEU A O 1
ATOM 1093 N N . PHE A 1 144 ? 4.763 -1.583 16.727 1.00 12.01 144 PHE A N 1
ATOM 1094 C CA . PHE A 1 144 ? 3.960 -0.728 17.591 1.00 12.69 144 PHE A CA 1
ATOM 1095 C C . PHE A 1 144 ? 3.334 0.450 16.844 1.00 11.39 144 PHE A C 1
ATOM 1096 O O . PHE A 1 144 ? 2.245 0.894 17.194 1.00 12.64 144 PHE A O 1
ATO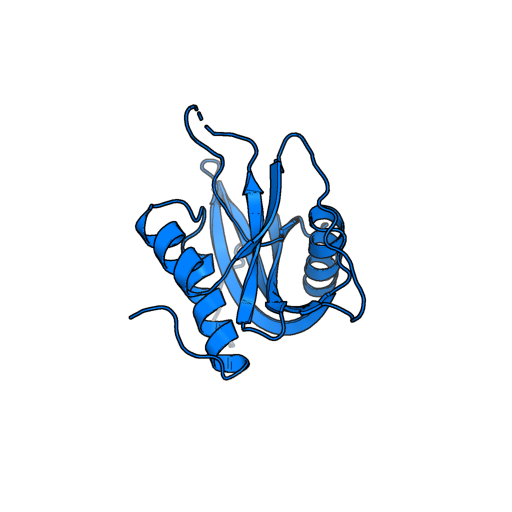M 1104 N N . TYR A 1 145 ? 4.012 0.949 15.813 1.00 10.53 145 TYR A N 1
ATOM 1105 C CA . TYR A 1 145 ? 3.465 2.044 15.014 1.00 11.49 145 TYR A CA 1
ATOM 1106 C C . TYR A 1 145 ? 2.217 1.493 14.314 1.00 12.67 145 TYR A C 1
ATOM 1107 O O . TYR A 1 145 ? 1.172 2.141 14.286 1.00 11.98 145 TYR A O 1
ATOM 1116 N N . ALA A 1 146 ? 2.323 0.282 13.772 1.00 12.60 146 ALA A N 1
ATOM 1117 C CA . ALA A 1 146 ? 1.184 -0.338 13.106 1.00 14.03 146 ALA A CA 1
ATOM 1118 C C . ALA A 1 146 ? 0.034 -0.512 14.109 1.00 15.25 146 ALA A C 1
ATOM 1119 O O . ALA A 1 146 ? -1.129 -0.284 13.776 1.00 16.48 146 ALA A O 1
ATOM 1121 N N . ASP A 1 147 ? 0.363 -0.910 15.337 1.00 15.48 147 ASP A N 1
ATOM 1122 C CA . ASP A 1 147 ? -0.660 -1.088 16.366 1.00 16.31 147 ASP A CA 1
ATOM 1123 C C . ASP A 1 147 ? -1.351 0.247 16.630 1.00 15.90 147 ASP A C 1
ATOM 1124 O O . ASP A 1 147 ? -2.578 0.329 16.690 1.00 16.27 147 ASP A O 1
ATOM 1129 N N . ALA A 1 148 ? -0.545 1.292 16.789 1.00 14.91 148 ALA A N 1
ATOM 1130 C CA . ALA A 1 148 ? -1.056 2.629 17.062 1.00 14.60 148 ALA A CA 1
ATOM 1131 C C . ALA A 1 148 ? -1.969 3.136 15.951 1.00 15.42 148 ALA A C 1
ATOM 1132 O O . ALA A 1 148 ? -3.025 3.712 16.223 1.00 16.21 148 ALA A O 1
ATOM 1134 N N . LEU A 1 149 ? -1.564 2.929 14.702 1.00 14.86 149 LEU A N 1
ATOM 1135 C CA . LEU A 1 149 ? -2.374 3.371 13.574 1.00 16.10 149 LEU A CA 1
ATOM 1136 C C . LEU A 1 149 ? -3.744 2.698 13.608 1.00 17.34 149 LEU A C 1
ATOM 1137 O O . LEU A 1 149 ? -4.765 3.351 13.396 1.00 18.49 149 LEU A O 1
ATOM 1142 N N . ARG A 1 150 ? -3.763 1.396 13.882 1.00 18.23 150 ARG A N 1
ATOM 1143 C CA . ARG A 1 150 ? -5.024 0.661 13.954 1.00 20.29 150 ARG A CA 1
ATOM 1144 C C . ARG A 1 150 ? -5.908 1.213 15.068 1.00 20.65 150 ARG A C 1
ATOM 1145 O O . ARG A 1 150 ? -7.103 1.436 14.872 1.00 21.32 150 ARG A O 1
ATOM 1153 N N . GLU A 1 151 ? -5.312 1.432 16.236 1.00 20.66 151 GLU A N 1
ATOM 1154 C CA . GLU A 1 151 ? -6.037 1.960 17.387 1.00 21.99 151 GLU A CA 1
ATOM 1155 C C . GLU A 1 151 ? -6.678 3.314 17.092 1.00 22.68 151 GLU A C 1
ATOM 1156 O O . GLU A 1 151 ? -7.820 3.567 17.479 1.00 22.59 151 GLU A O 1
ATOM 1162 N N . LYS A 1 152 ? -5.940 4.180 16.406 1.00 22.07 152 LYS A N 1
ATOM 1163 C CA . LYS A 1 152 ? -6.430 5.515 16.079 1.00 22.4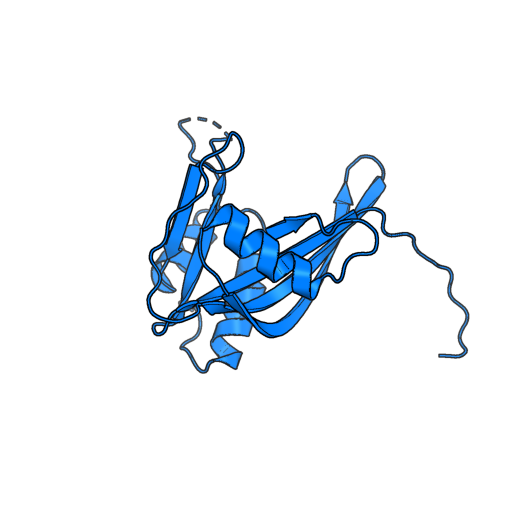2 152 LYS A CA 1
ATOM 1164 C C . LYS A 1 152 ? -7.258 5.580 14.798 1.00 23.87 152 LYS A C 1
ATOM 1165 O O . LYS A 1 152 ? -7.775 6.639 14.443 1.00 25.39 152 LYS A O 1
ATOM 1171 N N . GLY A 1 153 ? -7.378 4.452 14.105 1.00 23.44 153 GLY A N 1
ATOM 1172 C CA . GLY A 1 153 ? -8.159 4.421 12.879 1.00 23.50 153 GLY A CA 1
ATOM 1173 C C . GLY A 1 153 ? -7.489 5.034 11.662 1.00 24.19 153 GLY A C 1
ATOM 1174 O O . GLY A 1 153 ? -8.166 5.447 10.719 1.00 25.16 153 GLY A O 1
ATOM 1175 N N . PHE A 1 154 ? -6.161 5.099 11.676 1.00 23.85 154 PHE A N 1
ATOM 1176 C CA . PHE A 1 154 ? -5.409 5.655 10.555 1.00 23.30 154 PHE A CA 1
ATOM 1177 C C . PHE A 1 154 ? -5.107 4.561 9.538 1.00 23.01 154 PHE A C 1
ATOM 1178 O O . PHE A 1 154 ? -5.231 3.374 9.834 1.00 23.41 154 PHE A O 1
ATOM 1186 N N . PRO A 1 155 ? -4.713 4.951 8.317 1.00 23.72 155 PRO A N 1
ATOM 1187 C CA . PRO A 1 155 ? -4.393 3.969 7.278 1.00 23.69 155 PRO A CA 1
ATOM 1188 C C . PRO A 1 155 ? -3.143 3.192 7.690 1.00 22.62 155 PRO A C 1
ATOM 1189 O O . PRO A 1 155 ? -2.278 3.727 8.384 1.00 22.06 155 PRO A O 1
ATOM 1193 N N . ALA A 1 156 ? -3.049 1.935 7.270 1.00 22.12 156 ALA A N 1
ATOM 1194 C CA . ALA A 1 156 ? -1.894 1.111 7.608 1.00 21.99 156 ALA A CA 1
ATOM 1195 C C . ALA A 1 156 ? -0.666 1.562 6.827 1.00 22.55 156 ALA A C 1
ATOM 1196 O O . ALA A 1 156 ? -0.781 2.260 5.818 1.00 22.80 156 ALA A O 1
ATOM 1198 N N . LEU A 1 157 ? 0.512 1.170 7.301 1.00 21.89 157 LEU A N 1
ATOM 1199 C CA . LEU A 1 157 ? 1.757 1.526 6.633 1.00 23.37 157 LEU A CA 1
ATOM 1200 C C . LEU A 1 157 ? 1.760 0.985 5.204 1.00 26.41 157 LEU A C 1
ATOM 1201 O O . LEU A 1 157 ? 1.206 -0.081 4.937 1.00 27.40 157 LEU A O 1
ATOM 1206 N N . PRO A 1 158 ? 2.390 1.720 4.272 1.00 28.97 158 PRO A N 1
ATOM 1207 C CA . PRO A 1 158 ? 2.507 1.385 2.849 1.00 32.19 158 PRO A CA 1
ATOM 1208 C C . PRO A 1 158 ? 2.769 -0.086 2.536 1.00 34.89 158 PRO A C 1
ATOM 1209 O O . PRO A 1 158 ? 3.921 -0.521 2.478 1.00 36.58 158 PRO A O 1
ATOM 1213 N N . VAL A 1 159 ? 1.686 -0.832 2.328 1.00 36.90 159 VAL A N 1
ATOM 1214 C CA . VAL A 1 159 ? 1.733 -2.257 2.002 1.00 38.48 159 VAL A CA 1
ATOM 1215 C C . VAL A 1 159 ? 0.423 -2.934 2.392 1.00 39.36 159 VAL A C 1
ATOM 1216 O O . VAL A 1 159 ? -0.270 -2.488 3.308 1.00 40.39 159 VAL A O 1
#

Secondary structure (DSSP, 8-state):
--S--------EEEEEEEEB-TT--EEEEEES---PPPPEE-SEEEPPTTS-HHHHHHHHHHHHHS--EEEEEEEEEEEEE-TTS-EEEEEEEEEEEPSS--------SSEEEEEEE-HHHHHHHHHTT-BS-THHHHHHHHHHHHHTPPPS--

Radius of gyration: 15.94 Å; Cα contacts (8 Å, |Δi|>4): 324; chains: 1; bounding box: 38×48×40 Å

InterPro domains:
  IPR000086 NUDIX hydrolase domain [PF00293] (14-137)
  IPR000086 NUDIX hydrolase domain [PS51462] (11-144)
  IPR015797 NUDIX hydrolase-like domain superfamily [SSF55811] (7-145)
  IPR020084 NUDIX hydrolase, conserved site [PS00893] (50-71)
  IPR020476 NUDIX hydrolase [PR00502] (45-59)
  IPR020476 NUDIX hydrolase [PR00502] (59-74)
  IPR048157 Nudix hydrolase DR_1025-like [NF041652] (1-151)

Solvent-accessible surface area: 8990 Å² total; per-residue (Å²): 178,176,98,180,138,124,156,94,84,33,106,84,96,7,0,0,0,0,0,6,25,164,163,0,13,0,0,0,0,21,33,103,37,117,193,115,64,3,26,32,35,6,0,14,14,63,16,104,157,84,49,80,34,74,87,0,0,40,76,20,0,27,96,23,0,26,5,130,7,101,49,71,104,100,35,13,46,42,99,29,160,90,146,116,29,37,7,32,38,37,20,2,20,3,0,40,34,74,120,89,64,113,54,63,25,40,132,62,129,134,13,30,78,5,31,66,19,34,37,101,83,0,24,125,40,78,89,64,49,56,14,117,56,130,30,7,60,101,22,0,24,41,0,0,155,83,78,67,46,83,76,10,66,167

Sequence (154 aa):
EHDERTHVPVELRAAGVVLLNERGDILLVQEKGIEKAGLWHIPSGAVEDGENPQDAAVREACEETGLRVRPVKFLGAYLGRFPDGVLILRHVWLAEPEPGQTLAPAFTDEIAEASFVSREDFAQLYAAGQIRMYQTKLFYADALREKGFPALPV

Nearest PDB structures (foldseek):
  1sjy-assembly1_A-2  TM=1.007E+00  e=4.335E-33  Deinococcus radiodurans
  1su2-assembly1_B  TM=9.995E-01  e=8.310E-32  Deinococcus radiodurans
  1soi-assembly1_A-2  TM=1.004E+00  e=2.091E-31  Deinococcus radiodurans
  1sz3-assembly1_B  TM=1.001E+00  e=1.538E-31  Deinococcus radiodurans
  3dku-assembly8_H  TM=8.120E-01  e=8.673E-10  Escherichia coli APEC O1

B-factor: mean 17.56, std 7.55, range [8.26, 48.85]

Organism: Deinococcus radiodurans (strain ATCC 13939 / DSM 20539 / JCM 16871 / CCUG 27074 / LMG 4051 / NBRC 15346 / NCIMB 9279 / VKM B-1422 / R1) (NCBI:txid243230)

GO terms:
  GO:0008413 8-oxo-7,8-dihydroguanosine triphosphate pyrophosphatase activity (F, EXP)